Protein AF-A0A968PBJ4-F1 (afdb_monomer)

Foldseek 3Di:
DVVLVVLVVVLVPDDCVVPVVVSVVSNVLSVQLSVLVVVCVVVVPCVSVVVSVVSVVVVVVVVVVVVVVVVVCPDPPDDPPPDPDDDDPDDDPPPPDDD

pLDDT: mean 83.36, std 21.17, range [40.72, 98.19]

Structure (mmCIF, N/CA/C/O backbone):
data_AF-A0A968PBJ4-F1
#
_entry.id   AF-A0A968PBJ4-F1
#
loop_
_atom_site.group_PDB
_atom_site.id
_atom_site.type_symbol
_atom_site.label_atom_id
_atom_site.label_alt_id
_atom_site.label_comp_id
_atom_site.label_asym_id
_atom_site.label_entity_id
_atom_site.label_seq_id
_atom_site.pdbx_PDB_ins_code
_atom_site.Cartn_x
_atom_site.Cartn_y
_atom_site.Cartn_z
_atom_site.occupancy
_atom_site.B_iso_or_equiv
_atom_site.auth_seq_id
_atom_site.auth_comp_id
_atom_site.auth_asym_id
_atom_site.auth_atom_id
_atom_site.pdbx_PDB_model_num
ATOM 1 N N . MET A 1 1 ? 0.097 -0.977 15.300 1.00 73.31 1 MET A N 1
ATOM 2 C CA . MET A 1 1 ? 1.478 -0.596 14.913 1.00 73.31 1 MET A CA 1
ATOM 3 C C . MET A 1 1 ? 2.269 -1.663 14.143 1.00 73.31 1 MET A C 1
ATOM 5 O O . MET A 1 1 ? 3.023 -1.268 13.270 1.00 73.31 1 MET A O 1
ATOM 9 N N . ARG A 1 2 ? 2.152 -2.984 14.392 1.00 93.69 2 ARG A N 1
ATOM 10 C CA . ARG A 1 2 ? 2.954 -3.992 13.646 1.00 93.69 2 ARG A CA 1
ATOM 11 C C . ARG A 1 2 ? 2.770 -3.927 12.119 1.00 93.69 2 ARG A C 1
ATOM 13 O O . ARG A 1 2 ? 3.759 -3.840 11.407 1.00 93.69 2 ARG A O 1
ATOM 20 N N . ALA A 1 3 ? 1.524 -3.891 11.638 1.00 94.81 3 ALA A N 1
ATOM 21 C CA . ALA A 1 3 ? 1.222 -3.816 10.204 1.00 94.81 3 ALA A CA 1
ATOM 22 C C . ALA A 1 3 ? 1.813 -2.564 9.528 1.00 94.81 3 ALA A C 1
ATOM 24 O O . ALA A 1 3 ? 2.410 -2.668 8.468 1.00 94.81 3 ALA A O 1
ATOM 25 N N . GLN A 1 4 ? 1.733 -1.401 10.184 1.00 96.31 4 GLN A N 1
ATOM 26 C CA . GLN A 1 4 ? 2.315 -0.145 9.691 1.00 96.31 4 GLN A CA 1
ATOM 27 C C . GLN A 1 4 ? 3.829 -0.264 9.462 1.00 96.31 4 GLN A C 1
ATOM 29 O O . GLN A 1 4 ? 4.329 0.218 8.454 1.00 96.31 4 GLN A O 1
ATOM 34 N N . LYS A 1 5 ? 4.553 -0.935 10.373 1.00 97.31 5 LYS A N 1
ATOM 35 C CA . LYS A 1 5 ? 5.993 -1.182 10.206 1.00 97.31 5 LYS A CA 1
ATOM 36 C C . LYS A 1 5 ? 6.266 -2.067 8.994 1.00 97.31 5 LYS A C 1
ATOM 38 O O . LYS A 1 5 ? 7.103 -1.714 8.185 1.00 97.31 5 LYS A O 1
ATOM 43 N N . ILE A 1 6 ? 5.524 -3.164 8.840 1.00 96.81 6 ILE A N 1
ATOM 44 C CA . ILE A 1 6 ? 5.690 -4.076 7.697 1.00 96.81 6 ILE A CA 1
ATOM 45 C C . ILE A 1 6 ? 5.468 -3.338 6.372 1.00 96.81 6 ILE A C 1
ATOM 47 O O . ILE A 1 6 ? 6.292 -3.448 5.476 1.00 96.81 6 ILE A O 1
ATOM 51 N N . VAL A 1 7 ? 4.391 -2.555 6.257 1.00 97.00 7 VAL A N 1
ATOM 52 C CA . VAL A 1 7 ? 4.094 -1.786 5.034 1.00 97.00 7 VAL A CA 1
ATOM 53 C C . VAL A 1 7 ? 5.191 -0.759 4.736 1.00 97.00 7 VAL A C 1
ATOM 55 O O . VAL A 1 7 ? 5.551 -0.568 3.576 1.00 97.00 7 VAL A O 1
ATOM 58 N N . LEU A 1 8 ? 5.757 -0.131 5.769 1.00 96.31 8 LEU A N 1
ATOM 59 C CA . LEU A 1 8 ? 6.875 0.792 5.597 1.00 96.31 8 LEU A CA 1
ATOM 60 C C . LEU A 1 8 ? 8.132 0.072 5.091 1.00 96.31 8 LEU A C 1
ATOM 62 O O . LEU A 1 8 ? 8.736 0.545 4.135 1.00 96.31 8 LEU A O 1
ATOM 66 N N . GLU A 1 9 ? 8.477 -1.083 5.667 1.00 97.19 9 GLU A N 1
ATOM 67 C CA . GLU A 1 9 ? 9.609 -1.899 5.201 1.00 97.19 9 GLU A CA 1
ATOM 68 C C . GLU A 1 9 ? 9.418 -2.382 3.753 1.00 97.19 9 GLU A C 1
ATOM 70 O O . GLU A 1 9 ? 10.360 -2.380 2.964 1.00 97.19 9 GLU A O 1
ATOM 75 N N . LEU A 1 10 ? 8.190 -2.748 3.359 1.00 96.00 10 LEU A N 1
ATOM 76 C CA . LEU A 1 10 ? 7.894 -3.093 1.964 1.00 96.00 10 LEU A CA 1
ATOM 77 C C . LEU A 1 10 ? 8.199 -1.922 1.025 1.00 96.00 10 LEU A C 1
ATOM 79 O O . LEU A 1 10 ? 8.836 -2.122 -0.006 1.00 96.00 10 LEU A O 1
ATOM 83 N N . SER A 1 11 ? 7.804 -0.706 1.405 1.00 95.50 11 SER A N 1
ATOM 84 C CA . SER A 1 11 ? 8.068 0.509 0.630 1.00 95.50 11 SER A CA 1
ATOM 85 C C . SER A 1 11 ? 9.565 0.824 0.523 1.00 95.50 11 SER A C 1
ATOM 87 O O . SER A 1 11 ? 10.070 1.087 -0.568 1.00 95.50 11 SER A O 1
ATOM 89 N N . THR A 1 12 ? 10.311 0.734 1.628 1.00 95.75 12 THR A N 1
ATOM 90 C CA . THR A 1 12 ? 11.754 1.037 1.645 1.00 95.75 12 THR A CA 1
ATOM 91 C C . THR A 1 12 ? 12.607 -0.032 0.963 1.00 95.75 12 THR A C 1
ATOM 93 O O . THR A 1 12 ? 13.715 0.268 0.524 1.00 95.75 12 THR A O 1
ATOM 96 N N . SER A 1 13 ? 12.104 -1.262 0.829 1.00 95.94 13 SER A N 1
ATOM 97 C CA . SER A 1 13 ? 12.806 -2.365 0.158 1.00 95.94 13 SER A CA 1
ATOM 98 C C . SER A 1 13 ? 12.788 -2.306 -1.380 1.00 95.94 13 SER A C 1
ATOM 100 O O . SER A 1 13 ? 13.440 -3.124 -2.035 1.00 95.94 13 SER A O 1
ATOM 102 N N . LEU A 1 14 ? 12.053 -1.359 -1.976 1.00 95.50 14 LEU A N 1
ATOM 103 C CA . LEU A 1 14 ? 11.901 -1.236 -3.429 1.00 95.50 14 LEU A CA 1
ATOM 104 C C . LEU A 1 14 ? 13.201 -0.780 -4.119 1.00 95.50 14 LEU A C 1
ATOM 106 O O . LEU A 1 14 ? 13.765 0.271 -3.803 1.00 95.50 14 LEU A O 1
ATOM 110 N N . LYS A 1 15 ? 13.629 -1.536 -5.138 1.00 95.38 15 LYS A N 1
ATOM 111 C CA . LYS A 1 15 ? 14.818 -1.246 -5.960 1.00 95.38 15 LYS A CA 1
ATOM 112 C C . LYS A 1 15 ? 14.491 -0.289 -7.101 1.00 95.38 15 LYS A C 1
ATOM 114 O O . LYS A 1 15 ? 14.200 -0.701 -8.226 1.00 95.38 15 LYS A O 1
ATOM 119 N N . HIS A 1 16 ? 14.548 1.001 -6.798 1.00 94.31 16 HIS A N 1
ATOM 120 C CA . HIS A 1 16 ? 14.216 2.060 -7.746 1.00 94.31 16 HIS A CA 1
ATOM 121 C C . HIS A 1 16 ? 15.168 2.098 -8.951 1.00 94.31 16 HIS A C 1
ATOM 123 O O . HIS A 1 16 ? 14.746 2.528 -10.021 1.00 94.31 16 HIS A O 1
ATOM 129 N N . GLU A 1 17 ? 16.407 1.602 -8.822 1.00 96.06 17 GLU A N 1
ATOM 130 C CA . GLU A 1 17 ? 17.345 1.519 -9.946 1.00 96.06 17 GLU A CA 1
ATOM 131 C C . GLU A 1 17 ? 16.930 0.526 -11.046 1.00 96.06 17 GLU A C 1
ATOM 133 O O . GLU A 1 17 ? 17.350 0.686 -12.188 1.00 96.06 17 GLU A O 1
ATOM 138 N N . VAL A 1 18 ? 16.103 -0.480 -10.732 1.00 96.38 18 VAL A N 1
ATOM 139 C CA . VAL A 1 18 ? 15.700 -1.523 -11.696 1.00 96.38 18 VAL A CA 1
ATOM 140 C C . VAL A 1 18 ? 14.442 -1.123 -12.466 1.00 96.38 18 VAL A C 1
ATOM 142 O O . VAL A 1 18 ? 14.346 -1.352 -13.669 1.00 96.38 18 VAL A O 1
ATOM 145 N N . ALA A 1 19 ? 13.458 -0.548 -11.774 1.00 94.06 19 ALA A N 1
ATOM 146 C CA . ALA A 1 19 ? 12.156 -0.219 -12.352 1.00 94.06 19 ALA A CA 1
ATOM 147 C C . ALA A 1 19 ? 11.564 1.034 -11.682 1.00 94.06 19 ALA A C 1
ATOM 149 O O . ALA A 1 19 ? 10.647 0.913 -10.860 1.00 94.06 19 ALA A O 1
ATOM 150 N N . PRO A 1 20 ? 12.071 2.239 -12.002 1.00 95.00 20 PRO A N 1
ATOM 151 C CA . PRO A 1 20 ? 11.724 3.467 -11.286 1.00 95.00 20 PRO A CA 1
ATOM 152 C C . PRO A 1 20 ? 10.225 3.781 -11.349 1.00 95.00 20 PRO A C 1
ATOM 154 O O . PRO A 1 20 ? 9.602 3.981 -10.307 1.00 95.00 20 PRO A O 1
ATOM 157 N N . ASP A 1 21 ? 9.616 3.719 -12.537 1.00 96.69 21 ASP A N 1
ATOM 158 C CA . ASP A 1 21 ? 8.195 4.043 -12.732 1.00 96.69 21 ASP A CA 1
ATOM 159 C C . ASP A 1 21 ? 7.257 3.109 -11.955 1.00 96.69 21 ASP A C 1
ATOM 161 O O . ASP A 1 21 ? 6.222 3.533 -11.431 1.00 96.69 21 ASP A O 1
ATOM 165 N N . LEU A 1 22 ? 7.608 1.822 -11.875 1.00 95.06 22 LEU A N 1
ATOM 166 C CA . LEU A 1 22 ? 6.853 0.841 -11.099 1.00 95.06 22 LEU A CA 1
ATOM 167 C C . LEU A 1 22 ? 7.034 1.089 -9.600 1.00 95.06 22 LEU A C 1
ATOM 169 O O . LEU A 1 22 ? 6.048 1.133 -8.863 1.00 95.06 22 LEU A O 1
ATOM 173 N N . CYS A 1 23 ? 8.275 1.302 -9.156 1.00 97.38 23 CYS A N 1
ATOM 174 C CA . CYS A 1 23 ? 8.579 1.562 -7.753 1.00 97.38 23 CYS A CA 1
ATOM 175 C C . CYS A 1 23 ? 7.890 2.837 -7.251 1.00 97.38 23 CYS A C 1
ATOM 177 O O . CYS A 1 23 ? 7.371 2.839 -6.137 1.00 97.38 23 CYS A O 1
ATOM 179 N N . THR A 1 24 ? 7.779 3.888 -8.072 1.00 97.19 24 THR A N 1
ATOM 180 C CA . THR A 1 24 ? 7.015 5.097 -7.726 1.00 97.19 24 THR A CA 1
ATOM 181 C C . THR A 1 24 ? 5.536 4.792 -7.479 1.00 97.19 24 THR A C 1
ATOM 183 O O . THR A 1 24 ? 4.971 5.250 -6.483 1.00 97.19 2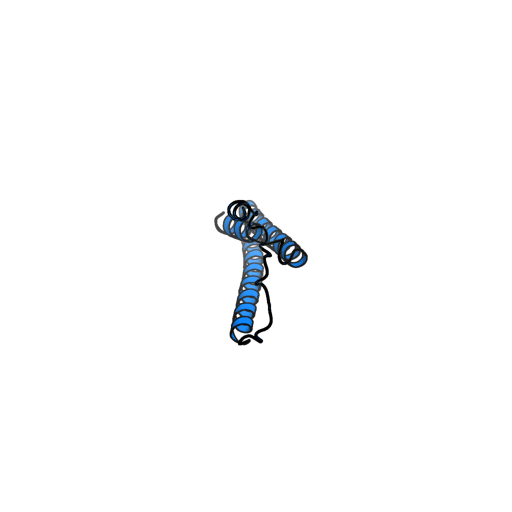4 THR A O 1
ATOM 186 N N . LYS A 1 25 ? 4.901 3.988 -8.341 1.00 97.00 25 LYS A N 1
ATOM 187 C CA . LYS A 1 25 ? 3.488 3.599 -8.179 1.00 97.00 25 LYS A CA 1
ATOM 188 C C . LYS A 1 25 ? 3.277 2.747 -6.925 1.00 97.00 25 LYS A C 1
ATOM 190 O O . LYS A 1 25 ? 2.360 3.024 -6.155 1.00 97.00 25 LYS A O 1
ATOM 195 N N . LEU A 1 26 ? 4.151 1.766 -6.686 1.00 96.94 26 LEU A N 1
ATOM 196 C CA . LEU A 1 26 ? 4.098 0.913 -5.493 1.00 96.94 26 LEU A CA 1
ATOM 197 C C . LEU A 1 26 ? 4.333 1.711 -4.207 1.00 96.94 26 LEU A C 1
ATOM 199 O O . LEU A 1 26 ? 3.598 1.547 -3.238 1.00 96.94 26 LEU A O 1
ATOM 203 N N . THR A 1 27 ? 5.290 2.640 -4.216 1.00 97.38 27 THR A N 1
ATOM 204 C CA . THR A 1 27 ? 5.545 3.548 -3.089 1.00 97.38 27 THR A CA 1
ATOM 205 C C . THR A 1 27 ? 4.300 4.368 -2.755 1.00 97.38 27 THR A C 1
ATOM 207 O O . THR A 1 27 ? 3.915 4.464 -1.591 1.00 97.38 27 THR A O 1
ATOM 210 N N . ALA A 1 28 ? 3.626 4.932 -3.764 1.00 97.69 28 ALA A N 1
ATOM 211 C CA . ALA A 1 28 ? 2.389 5.682 -3.558 1.00 97.69 28 ALA A CA 1
ATOM 212 C C . ALA A 1 28 ? 1.276 4.808 -2.950 1.00 97.69 28 ALA A C 1
A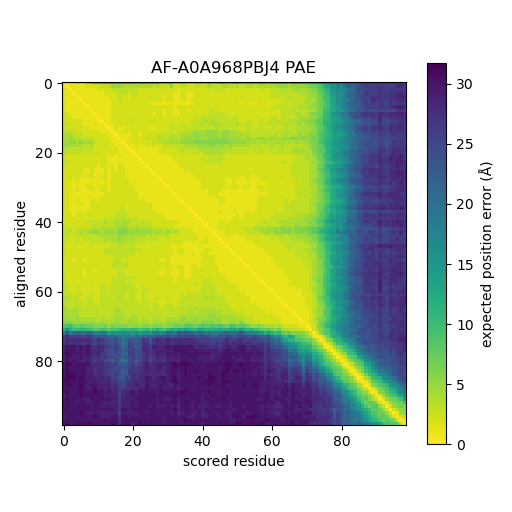TOM 214 O O . ALA A 1 28 ? 0.598 5.241 -2.015 1.00 97.69 28 ALA A O 1
ATOM 215 N N . LEU A 1 29 ? 1.130 3.568 -3.427 1.00 97.81 29 LEU A N 1
ATOM 216 C CA . LEU A 1 29 ? 0.160 2.610 -2.899 1.00 97.81 29 LEU A CA 1
ATOM 217 C C . LEU A 1 29 ? 0.457 2.230 -1.441 1.00 97.81 29 LEU A C 1
ATOM 219 O O . LEU A 1 29 ? -0.429 2.311 -0.589 1.00 97.81 29 LEU A O 1
ATOM 223 N N . TYR A 1 30 ? 1.699 1.868 -1.118 1.00 98.06 30 TYR A N 1
ATOM 224 C CA . TYR A 1 30 ? 2.083 1.514 0.249 1.00 98.06 30 TYR A CA 1
ATOM 225 C C . TYR A 1 30 ? 1.966 2.700 1.210 1.00 98.06 30 TYR A C 1
ATOM 227 O O . TYR A 1 30 ? 1.523 2.521 2.345 1.00 98.06 30 TYR A O 1
ATOM 235 N N . ASN A 1 31 ? 2.257 3.923 0.757 1.00 97.69 31 ASN A N 1
ATOM 236 C CA . ASN A 1 31 ? 2.026 5.135 1.544 1.00 97.69 31 ASN A CA 1
ATOM 237 C C . ASN A 1 31 ? 0.537 5.350 1.845 1.00 97.69 31 ASN A C 1
ATOM 239 O O . ASN A 1 31 ? 0.180 5.713 2.969 1.00 97.69 31 ASN A O 1
ATOM 243 N N . TYR A 1 32 ? -0.341 5.098 0.872 1.00 98.19 32 TYR A N 1
ATOM 244 C CA . TYR A 1 32 ? -1.784 5.156 1.084 1.00 98.19 32 TYR A CA 1
ATOM 245 C C . TYR A 1 32 ? -2.246 4.112 2.114 1.00 98.19 32 TYR A C 1
ATOM 247 O O . TYR A 1 32 ? -2.904 4.468 3.092 1.00 98.19 32 TYR A O 1
ATOM 255 N N . ILE A 1 33 ? -1.824 2.851 1.968 1.00 98.19 33 ILE A N 1
ATOM 256 C CA . ILE A 1 33 ? -2.140 1.768 2.917 1.00 98.19 33 ILE A CA 1
ATOM 257 C C . ILE A 1 33 ? -1.636 2.115 4.325 1.00 98.19 33 ILE A C 1
ATOM 259 O O . ILE A 1 33 ? -2.364 1.966 5.308 1.00 98.19 33 ILE A O 1
ATOM 263 N N . TYR A 1 34 ? -0.406 2.623 4.439 1.00 98.00 34 TYR A N 1
ATOM 264 C CA . TYR A 1 34 ? 0.162 3.070 5.708 1.00 98.00 34 TYR A CA 1
ATOM 265 C C . TYR A 1 34 ? -0.707 4.152 6.363 1.00 98.00 34 TYR A C 1
ATOM 267 O O . TYR A 1 34 ? -1.042 4.033 7.545 1.00 98.00 34 TYR A O 1
ATOM 275 N N . LYS A 1 35 ? -1.125 5.169 5.596 1.00 97.62 35 LYS A N 1
ATOM 276 C CA . LYS A 1 35 ? -2.005 6.240 6.079 1.00 97.62 35 LYS A CA 1
ATOM 277 C C . LYS A 1 35 ? -3.335 5.683 6.591 1.00 97.62 35 LYS A C 1
ATOM 279 O O . LYS A 1 35 ? -3.717 6.025 7.708 1.00 97.62 35 LYS A O 1
ATOM 284 N N . GLN A 1 36 ? -3.986 4.789 5.842 1.00 98.00 36 GLN A N 1
ATOM 285 C CA . GLN A 1 36 ? -5.240 4.157 6.276 1.00 98.00 36 GLN A CA 1
ATOM 286 C C . GLN A 1 36 ? -5.064 3.409 7.605 1.00 98.00 36 GLN A C 1
ATOM 288 O O . GLN A 1 36 ? -5.885 3.543 8.508 1.00 98.00 36 GLN A O 1
ATOM 293 N N . LEU A 1 37 ? -3.958 2.677 7.785 1.00 97.50 37 LEU A N 1
ATOM 294 C CA . LEU A 1 37 ? -3.676 1.959 9.034 1.00 97.50 37 LEU A CA 1
ATOM 295 C C . LEU A 1 37 ? -3.391 2.889 10.225 1.00 97.50 37 LEU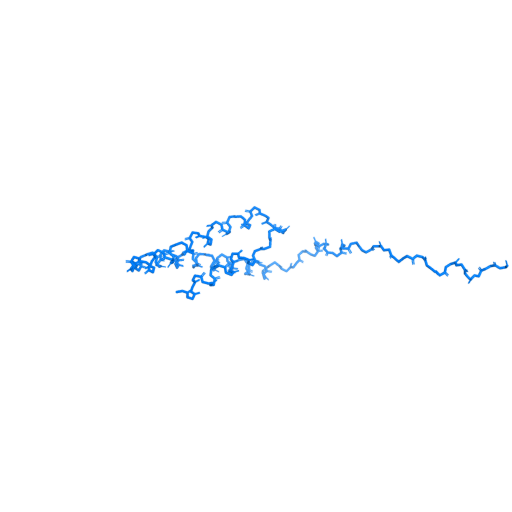 A C 1
ATOM 297 O O . LEU A 1 37 ? -3.673 2.523 11.373 1.00 97.50 37 LEU A O 1
ATOM 301 N N . VAL A 1 38 ? -2.770 4.049 9.993 1.00 97.25 38 VAL A N 1
ATOM 302 C CA . VAL A 1 38 ? -2.555 5.074 11.029 1.00 97.25 38 VAL A CA 1
ATOM 303 C C . VAL A 1 38 ? -3.886 5.706 11.420 1.00 97.25 38 VAL A C 1
ATOM 305 O O . VAL A 1 38 ? -4.214 5.734 12.607 1.00 97.25 38 VAL A O 1
ATOM 308 N N . GLU A 1 39 ? -4.680 6.119 10.436 1.00 97.69 39 GLU A N 1
ATOM 309 C CA . GLU A 1 39 ? -5.983 6.748 10.649 1.00 97.69 39 GLU A CA 1
ATOM 310 C C . GLU A 1 39 ? -6.959 5.801 11.357 1.00 97.69 39 GLU A C 1
ATOM 312 O O . GLU A 1 39 ? -7.577 6.176 12.350 1.00 97.69 39 GLU A O 1
ATOM 317 N N . ALA A 1 40 ? -6.996 4.528 10.952 1.00 97.19 40 ALA A N 1
ATOM 318 C CA . ALA A 1 40 ? -7.769 3.486 11.623 1.00 97.19 40 ALA A CA 1
ATOM 319 C C . ALA A 1 40 ? -7.445 3.375 13.118 1.00 97.19 40 ALA A C 1
ATOM 321 O O . ALA A 1 40 ? -8.328 3.160 13.947 1.00 97.19 40 ALA A O 1
ATOM 322 N N . THR A 1 41 ? -6.166 3.524 13.475 1.00 94.94 41 THR A N 1
ATOM 323 C CA . THR A 1 41 ? -5.733 3.474 14.876 1.00 94.94 41 THR A CA 1
ATOM 324 C C . THR A 1 41 ? -6.174 4.725 15.636 1.00 94.94 41 THR A C 1
ATOM 326 O O . THR A 1 41 ? -6.607 4.611 16.782 1.00 94.94 41 THR A O 1
ATOM 329 N N . LEU A 1 42 ? -6.073 5.900 15.009 1.00 96.75 42 LEU A N 1
ATOM 330 C CA . LEU A 1 42 ? -6.432 7.181 15.615 1.00 96.75 42 LEU A CA 1
ATOM 331 C C . LEU A 1 42 ? -7.947 7.307 15.828 1.00 96.75 42 LEU A C 1
ATOM 333 O O . LEU A 1 42 ? -8.389 7.633 16.928 1.00 96.75 42 LEU A O 1
ATOM 337 N N . GLN A 1 43 ? -8.733 6.994 14.798 1.00 97.31 43 GLN A N 1
ATOM 338 C CA . GLN A 1 43 ? -10.195 7.101 14.802 1.00 97.31 43 GLN A CA 1
ATOM 339 C C . GLN A 1 43 ? -10.892 5.885 15.418 1.00 97.31 43 GLN A C 1
ATOM 341 O O . GLN A 1 43 ? -12.085 5.941 15.704 1.00 97.31 43 GLN A O 1
ATOM 346 N N . ARG A 1 44 ? -10.160 4.783 15.634 1.00 96.19 44 ARG A N 1
ATOM 347 C CA . ARG A 1 44 ? -10.715 3.475 16.026 1.00 96.19 44 ARG A CA 1
ATOM 348 C C . ARG A 1 44 ? -11.773 2.962 15.042 1.00 96.19 44 ARG A C 1
ATOM 350 O O . ARG A 1 44 ? -12.717 2.289 15.452 1.00 96.19 44 ARG A O 1
ATOM 357 N N . ASP A 1 45 ? -11.595 3.255 13.756 1.00 97.25 45 ASP A N 1
ATOM 358 C CA . ASP A 1 45 ? -12.501 2.812 12.699 1.00 97.25 45 ASP A CA 1
ATOM 359 C C . ASP A 1 45 ? -11.988 1.514 12.042 1.00 97.25 45 ASP A C 1
ATOM 361 O O . ASP A 1 45 ? -10.968 1.529 11.341 1.00 97.25 45 ASP A O 1
ATOM 365 N N . PRO A 1 46 ? -12.670 0.369 12.239 1.00 96.62 46 PRO A N 1
ATOM 366 C CA . PRO A 1 46 ? -12.282 -0.895 11.619 1.00 96.62 46 PRO A CA 1
ATOM 367 C C . PRO A 1 46 ? -12.468 -0.911 10.094 1.00 96.62 46 PRO A C 1
ATOM 369 O O . PRO A 1 46 ? -11.851 -1.743 9.426 1.00 96.62 46 PRO A O 1
ATOM 372 N N . ASN A 1 47 ? -13.273 -0.016 9.516 1.00 98.00 47 ASN A N 1
ATOM 373 C CA . ASN A 1 47 ? -13.488 0.021 8.067 1.00 98.00 47 ASN A CA 1
ATOM 374 C C . ASN A 1 47 ? -12.222 0.452 7.318 1.00 98.00 47 ASN A C 1
ATOM 376 O O . ASN A 1 47 ? -11.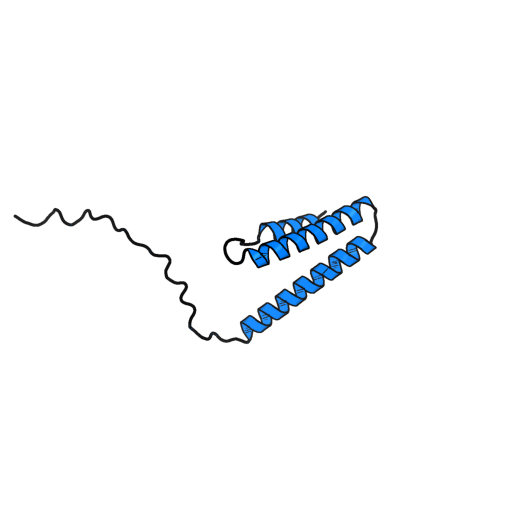901 -0.127 6.282 1.00 98.00 47 ASN A O 1
ATOM 380 N N . LEU A 1 48 ? -11.447 1.375 7.892 1.00 97.44 48 LEU A N 1
ATOM 381 C CA . LEU A 1 48 ? -10.150 1.793 7.354 1.00 97.44 48 LEU A CA 1
ATOM 382 C C . LEU A 1 48 ? -9.132 0.638 7.361 1.00 97.44 48 LEU A C 1
ATOM 384 O O . LEU A 1 48 ? -8.337 0.491 6.433 1.00 97.44 48 LEU A O 1
ATOM 388 N N . VAL A 1 49 ? -9.186 -0.240 8.374 1.00 97.25 49 VAL A N 1
ATOM 389 C CA . VAL A 1 49 ? -8.377 -1.474 8.392 1.00 97.25 49 VAL A CA 1
ATOM 390 C C . VAL A 1 49 ? -8.822 -2.430 7.291 1.00 97.25 49 VAL A C 1
ATOM 392 O O . VAL A 1 49 ? -7.977 -3.026 6.628 1.00 97.25 49 VAL A O 1
ATOM 395 N N . LYS A 1 50 ? -10.136 -2.581 7.091 1.00 98.00 50 LYS A N 1
ATOM 396 C CA . LYS A 1 50 ? -10.693 -3.458 6.057 1.00 98.00 50 LYS A CA 1
ATOM 397 C C . LYS A 1 50 ? -10.262 -3.016 4.660 1.00 98.00 50 LYS A C 1
ATOM 399 O O . LYS A 1 50 ? -9.848 -3.852 3.870 1.00 98.00 50 LYS A O 1
ATOM 404 N N . GLU A 1 51 ? -10.300 -1.719 4.381 1.00 97.56 51 GLU A N 1
ATOM 405 C CA . GLU A 1 51 ? -9.832 -1.167 3.108 1.00 97.56 51 GLU A CA 1
ATOM 406 C C . GLU A 1 51 ? -8.334 -1.422 2.884 1.00 97.56 51 GLU A C 1
ATOM 408 O O . GLU A 1 51 ? -7.942 -1.938 1.837 1.00 97.56 51 GLU A O 1
ATOM 413 N N . ALA A 1 52 ? -7.499 -1.140 3.890 1.00 97.75 52 ALA A N 1
ATOM 414 C CA . ALA A 1 52 ? -6.067 -1.429 3.832 1.00 97.75 52 ALA A CA 1
ATOM 415 C C . ALA A 1 52 ? -5.785 -2.923 3.591 1.00 97.75 52 ALA A C 1
ATOM 417 O O . ALA A 1 52 ? -4.898 -3.270 2.810 1.00 97.75 52 ALA A O 1
ATOM 418 N N . LEU A 1 53 ? -6.550 -3.807 4.240 1.00 97.88 53 LEU A N 1
ATOM 419 C CA . LEU A 1 53 ? -6.446 -5.253 4.060 1.00 97.88 53 LEU A CA 1
ATOM 420 C C . LEU A 1 53 ? -6.810 -5.669 2.633 1.00 97.88 53 LEU A C 1
ATOM 422 O O . LEU A 1 53 ? -6.045 -6.399 2.013 1.00 97.88 53 LEU A O 1
ATOM 426 N N . THR A 1 54 ? -7.918 -5.165 2.090 1.00 98.06 54 THR A N 1
ATOM 427 C CA . THR A 1 54 ? -8.344 -5.4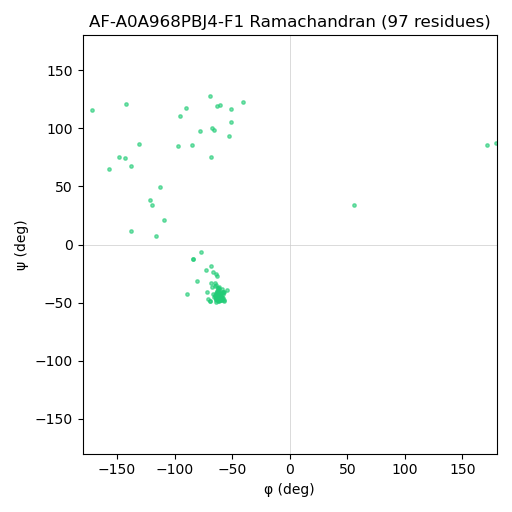64 0.718 1.00 98.06 54 THR A CA 1
ATOM 428 C C . THR A 1 54 ? -7.270 -5.085 -0.309 1.00 98.06 54 THR A C 1
ATOM 430 O O . THR A 1 54 ? -6.993 -5.860 -1.221 1.00 98.06 54 THR A O 1
ATOM 433 N N . LEU A 1 55 ? -6.600 -3.940 -0.146 1.00 97.75 55 LEU A N 1
ATOM 434 C CA . LEU A 1 55 ? -5.492 -3.558 -1.031 1.00 97.75 55 LEU A CA 1
ATOM 435 C C . LEU A 1 55 ? -4.288 -4.506 -0.917 1.00 97.75 55 LEU A C 1
ATOM 437 O O . LEU A 1 55 ? -3.730 -4.918 -1.931 1.00 97.75 55 LEU A O 1
ATOM 441 N N . LEU A 1 56 ? -3.908 -4.891 0.305 1.00 97.56 56 LEU A N 1
ATOM 442 C CA . LEU A 1 56 ? -2.813 -5.842 0.532 1.00 97.56 56 LEU A CA 1
ATOM 443 C C . LEU A 1 56 ? -3.129 -7.245 -0.012 1.00 97.56 56 LEU A C 1
ATOM 445 O O . LEU A 1 56 ? -2.228 -7.948 -0.478 1.00 97.56 56 LEU A O 1
ATOM 449 N N . GLU A 1 57 ? -4.396 -7.656 0.027 1.00 98.06 57 GLU A N 1
ATOM 450 C CA . GLU A 1 57 ? -4.860 -8.909 -0.571 1.00 98.06 57 GLU A CA 1
ATOM 451 C C . GLU A 1 57 ? -4.695 -8.891 -2.093 1.00 98.06 57 GLU A C 1
ATOM 453 O O . GLU A 1 57 ? -4.148 -9.848 -2.645 1.00 98.06 57 GLU A O 1
ATOM 458 N N . TYR A 1 58 ? -5.079 -7.799 -2.763 1.00 97.19 58 TYR A N 1
ATOM 459 C CA . TYR A 1 58 ? -4.869 -7.646 -4.207 1.00 97.19 58 TYR A CA 1
ATOM 460 C C . TYR A 1 58 ? -3.386 -7.671 -4.592 1.00 97.19 58 TYR A C 1
ATOM 462 O O . TYR A 1 58 ? -3.012 -8.367 -5.539 1.00 97.19 58 TYR A O 1
ATOM 470 N N . GLU A 1 59 ? -2.524 -6.982 -3.841 1.00 95.62 59 GLU A N 1
ATOM 471 C CA . GLU A 1 59 ? -1.072 -7.025 -4.064 1.00 95.62 59 GLU A CA 1
ATOM 472 C C . GLU A 1 59 ? -0.532 -8.451 -3.914 1.00 95.62 59 GLU A C 1
ATOM 474 O O . GLU A 1 59 ? 0.160 -8.967 -4.792 1.00 95.62 59 GLU A O 1
ATOM 479 N N . THR A 1 60 ? -0.916 -9.149 -2.844 1.00 96.38 60 THR A N 1
ATOM 480 C CA . THR A 1 60 ? -0.478 -10.531 -2.603 1.00 96.38 60 THR A CA 1
ATOM 481 C C . THR A 1 60 ? -0.938 -11.477 -3.715 1.00 96.38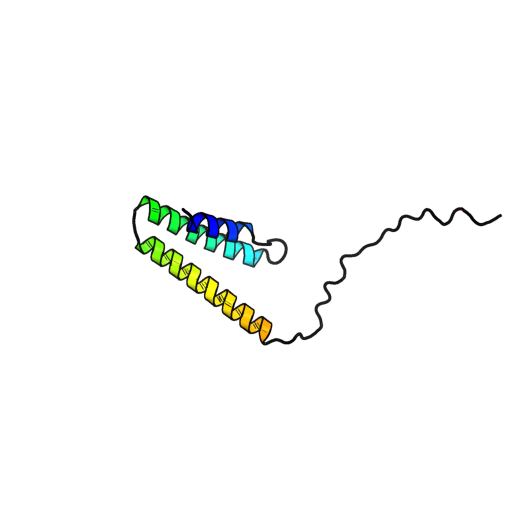 60 THR A C 1
ATOM 483 O O . THR A 1 60 ? -0.176 -12.346 -4.141 1.00 96.38 60 THR A O 1
ATOM 486 N N . GLN A 1 61 ? -2.171 -11.325 -4.204 1.00 97.81 61 GLN A N 1
ATOM 487 C CA . GLN A 1 61 ? -2.679 -12.101 -5.337 1.00 97.81 61 GLN A CA 1
ATOM 488 C C . GLN A 1 61 ? -1.888 -11.805 -6.613 1.00 97.81 61 GLN A C 1
ATOM 490 O O . GLN A 1 61 ? -1.511 -12.732 -7.326 1.00 97.81 61 GLN A O 1
ATOM 495 N N . THR A 1 62 ? -1.576 -10.534 -6.868 1.00 95.88 62 THR A N 1
ATOM 496 C CA . THR A 1 62 ? -0.770 -10.107 -8.020 1.00 95.88 62 THR A CA 1
ATOM 497 C C . THR A 1 62 ? 0.619 -10.738 -7.993 1.00 95.88 62 THR A C 1
ATOM 499 O O . THR A 1 62 ? 1.052 -11.309 -8.995 1.00 95.88 62 THR A O 1
ATOM 502 N N . TRP A 1 63 ? 1.282 -10.738 -6.835 1.00 95.19 63 TRP A N 1
ATOM 503 C CA . TRP A 1 63 ? 2.576 -11.400 -6.664 1.00 95.19 63 TRP A CA 1
ATOM 504 C C . TRP A 1 63 ? 2.501 -12.912 -6.859 1.00 95.19 63 TRP A C 1
ATOM 506 O O . TRP A 1 63 ? 3.383 -13.479 -7.498 1.00 95.19 63 TRP A O 1
ATOM 516 N N . ARG A 1 64 ? 1.448 -13.575 -6.368 1.00 96.50 64 ARG A N 1
ATOM 517 C CA . ARG A 1 64 ? 1.247 -15.013 -6.616 1.00 96.50 64 ARG A CA 1
ATOM 518 C C . ARG A 1 64 ? 1.099 -15.306 -8.105 1.00 96.50 64 ARG A C 1
ATOM 520 O O . ARG A 1 64 ? 1.825 -16.146 -8.618 1.00 96.50 64 ARG A O 1
ATOM 527 N N . MET A 1 65 ? 0.253 -14.551 -8.806 1.00 96.19 65 MET A N 1
ATOM 528 C CA . MET A 1 65 ? 0.082 -14.697 -10.255 1.00 96.19 65 MET A CA 1
ATOM 529 C C . MET A 1 65 ? 1.394 -14.482 -11.017 1.00 96.19 65 MET A C 1
ATOM 531 O O . MET A 1 65 ? 1.655 -15.179 -11.994 1.00 96.19 65 MET A O 1
ATOM 535 N N . LEU A 1 66 ? 2.225 -13.529 -10.587 1.00 94.62 66 LEU A N 1
ATOM 536 C CA . LEU A 1 66 ? 3.543 -13.315 -11.178 1.00 94.62 66 LEU A CA 1
ATOM 537 C C . LEU A 1 66 ? 4.463 -14.522 -10.958 1.00 94.62 66 LEU A C 1
ATOM 539 O O . LEU A 1 66 ? 5.075 -14.989 -11.913 1.00 94.62 66 LEU A O 1
ATOM 543 N N . MET A 1 67 ? 4.546 -15.042 -9.732 1.00 95.12 67 MET A N 1
ATOM 544 C CA . MET A 1 67 ? 5.378 -16.212 -9.420 1.00 95.12 67 MET A CA 1
ATOM 545 C C . MET A 1 67 ? 4.923 -17.458 -10.185 1.00 95.12 67 MET A C 1
ATOM 547 O O . MET A 1 67 ? 5.758 -18.209 -10.693 1.00 95.12 67 MET A O 1
ATOM 551 N N . ASP A 1 68 ? 3.610 -17.646 -10.324 1.00 95.50 68 ASP A N 1
ATOM 552 C CA . ASP A 1 68 ? 3.045 -18.724 -11.130 1.00 95.50 68 ASP A CA 1
ATOM 553 C C . ASP A 1 68 ? 3.479 -18.579 -12.595 1.00 95.50 68 ASP A C 1
ATOM 555 O O . ASP A 1 68 ? 3.990 -19.533 -13.175 1.00 95.50 68 ASP A O 1
ATOM 559 N N . LYS A 1 69 ? 3.375 -17.376 -13.180 1.00 94.06 69 LYS A N 1
ATOM 560 C CA . LYS A 1 69 ? 3.840 -17.109 -14.554 1.00 94.06 69 LYS A CA 1
ATOM 561 C C . LYS A 1 69 ? 5.334 -17.378 -14.734 1.00 94.06 69 LYS A C 1
ATOM 563 O O . LYS A 1 69 ? 5.702 -18.065 -15.678 1.00 94.06 69 LYS A O 1
ATOM 568 N N . LEU A 1 70 ? 6.172 -16.919 -13.804 1.00 93.38 70 LEU A N 1
ATOM 569 C CA . LEU A 1 70 ? 7.621 -17.156 -13.839 1.00 93.38 70 LEU A CA 1
ATOM 570 C C . LEU A 1 70 ? 7.985 -18.647 -13.739 1.00 93.38 70 LEU A C 1
ATOM 572 O O . LEU A 1 70 ? 9.024 -19.057 -14.240 1.00 93.38 70 LEU A O 1
ATOM 576 N N . THR A 1 71 ? 7.140 -19.464 -13.103 1.00 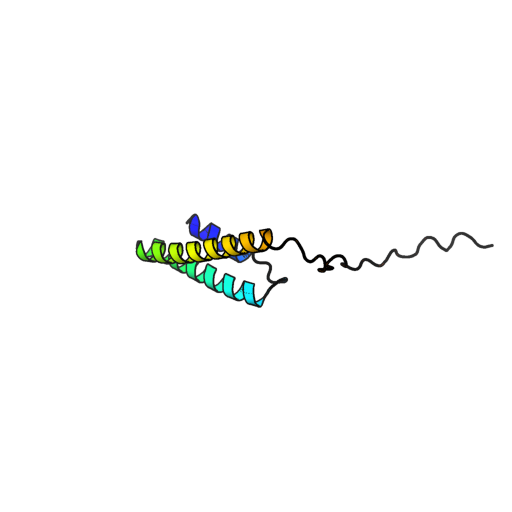91.38 71 THR A N 1
ATOM 577 C CA . THR A 1 71 ? 7.341 -20.921 -13.013 1.00 91.38 71 THR A CA 1
ATOM 578 C C . THR A 1 71 ? 6.897 -21.640 -14.293 1.00 91.38 71 THR A C 1
ATOM 580 O O . THR A 1 71 ? 7.460 -22.675 -14.645 1.00 91.38 71 THR A O 1
ATOM 583 N N . GLN A 1 72 ? 5.884 -21.109 -14.987 1.00 84.88 72 GLN A N 1
ATOM 584 C CA . GLN A 1 72 ? 5.329 -21.685 -16.221 1.00 84.88 72 GLN A CA 1
ATOM 585 C C . GLN A 1 72 ? 6.095 -21.284 -17.489 1.00 84.88 72 GLN A C 1
ATOM 587 O O . GLN A 1 72 ? 5.878 -21.891 -18.534 1.00 84.88 72 GLN A O 1
ATOM 592 N N . GLU A 1 73 ? 6.987 -20.297 -17.413 1.00 72.81 73 GLU A N 1
ATOM 593 C CA . GLU A 1 73 ? 7.923 -19.941 -18.481 1.00 72.81 73 GLU A CA 1
ATOM 594 C C . GLU A 1 73 ? 9.295 -20.599 -18.214 1.00 72.81 73 GLU A C 1
ATOM 596 O O . GLU A 1 73 ? 10.174 -19.976 -17.615 1.00 72.81 73 GLU A O 1
ATOM 601 N N . PRO A 1 74 ? 9.532 -21.868 -18.617 1.00 56.97 74 PRO A N 1
ATOM 602 C CA . PRO A 1 74 ? 10.884 -22.411 -18.634 1.00 56.97 74 PRO A CA 1
ATOM 603 C C . PRO A 1 74 ? 11.697 -21.596 -19.644 1.00 56.97 74 PRO A C 1
ATOM 605 O O . PRO A 1 74 ? 11.335 -21.522 -20.816 1.00 56.97 74 PRO A O 1
ATOM 608 N N . GLY A 1 75 ? 12.751 -20.947 -19.146 1.00 56.22 75 GLY A N 1
ATOM 609 C CA . GLY A 1 75 ? 13.466 -19.863 -19.813 1.00 56.22 75 GLY A CA 1
ATOM 610 C C . GLY A 1 75 ? 13.683 -20.038 -21.314 1.00 56.22 75 GLY A C 1
ATOM 611 O O . GLY A 1 75 ? 14.370 -20.960 -21.753 1.00 56.22 75 GLY A O 1
ATOM 612 N N . ASP A 1 76 ? 13.192 -19.066 -22.082 1.00 48.22 76 ASP A N 1
ATOM 613 C CA . ASP A 1 76 ? 13.858 -18.701 -23.324 1.00 48.22 76 ASP A CA 1
ATOM 614 C C . ASP A 1 76 ? 15.204 -18.072 -22.930 1.00 48.22 76 ASP A C 1
ATOM 616 O O . ASP A 1 76 ? 15.284 -16.961 -22.395 1.00 48.22 76 ASP A O 1
ATOM 620 N N . GLY A 1 77 ? 16.260 -18.878 -23.035 1.00 54.94 77 GLY A N 1
ATOM 621 C CA . GLY A 1 77 ? 17.611 -18.575 -22.582 1.00 54.94 77 GLY A CA 1
ATOM 622 C C . GLY A 1 77 ? 18.271 -17.480 -23.411 1.00 54.94 77 GLY A C 1
ATOM 623 O O . GLY A 1 77 ? 19.149 -17.761 -24.220 1.00 54.94 77 GLY A O 1
ATOM 624 N N . SER A 1 78 ? 17.875 -16.226 -23.199 1.00 52.34 78 SER A N 1
ATOM 625 C CA . SER A 1 78 ? 18.529 -15.042 -23.764 1.00 52.34 78 SER A CA 1
ATOM 626 C C . SER A 1 78 ? 18.226 -13.789 -22.938 1.00 52.34 78 SER A C 1
ATOM 628 O O . SER A 1 78 ? 17.601 -12.849 -23.409 1.00 52.34 78 SER A O 1
ATOM 630 N N . THR A 1 79 ? 18.691 -13.739 -21.690 1.00 48.41 79 THR A N 1
ATOM 631 C CA . THR A 1 79 ? 18.978 -12.451 -21.036 1.00 48.41 79 THR A CA 1
ATOM 632 C C . THR A 1 79 ? 20.361 -12.506 -20.411 1.00 48.41 79 THR A C 1
ATOM 634 O O . THR A 1 79 ? 20.584 -12.867 -19.259 1.00 48.41 79 THR A O 1
ATOM 637 N N . ASP A 1 80 ? 21.302 -12.178 -21.283 1.00 50.75 80 ASP A N 1
ATOM 638 C CA . ASP A 1 80 ? 22.663 -11.766 -21.008 1.00 50.75 80 ASP A CA 1
ATOM 639 C C . ASP A 1 80 ? 22.675 -10.600 -19.998 1.00 50.75 80 ASP A C 1
ATOM 641 O O . ASP A 1 80 ? 22.520 -9.433 -20.346 1.00 50.75 80 ASP A O 1
ATOM 645 N N . HIS A 1 81 ? 22.802 -10.919 -18.711 1.00 51.03 81 HIS A N 1
ATOM 646 C CA . HIS A 1 81 ? 23.154 -9.958 -17.660 1.00 51.03 81 HIS A CA 1
ATOM 647 C C . HIS A 1 81 ? 24.439 -10.395 -16.940 1.00 51.03 81 HIS A C 1
ATOM 649 O O . HIS A 1 81 ? 24.591 -10.224 -15.732 1.00 51.03 81 HIS A O 1
ATOM 655 N N . ALA A 1 82 ? 25.392 -10.943 -17.700 1.00 46.16 82 ALA A N 1
ATOM 656 C CA . ALA A 1 82 ? 26.744 -11.242 -17.240 1.00 46.16 82 ALA A CA 1
ATOM 657 C C . ALA A 1 82 ? 27.780 -10.353 -17.947 1.00 46.16 82 ALA A C 1
ATOM 659 O O . ALA A 1 82 ? 28.809 -10.827 -18.413 1.00 46.16 82 ALA A O 1
ATOM 660 N N . GLN A 1 83 ? 27.546 -9.040 -17.985 1.00 41.62 83 GLN A N 1
ATOM 661 C CA . GLN A 1 83 ? 28.600 -8.074 -18.299 1.00 41.62 83 GLN A CA 1
ATOM 662 C C . GLN A 1 83 ? 28.516 -6.858 -17.370 1.00 41.62 83 GLN A C 1
ATOM 664 O O . GLN A 1 83 ? 28.256 -5.731 -17.776 1.00 41.62 83 GLN A O 1
ATOM 669 N N . VAL A 1 84 ? 28.791 -7.086 -16.080 1.00 48.66 84 VAL A N 1
ATOM 670 C CA . VAL A 1 84 ? 29.459 -6.050 -15.284 1.00 48.66 84 VAL A CA 1
ATOM 671 C C . VAL A 1 84 ? 30.931 -6.116 -15.669 1.00 48.66 84 VAL A C 1
ATOM 673 O O . VAL A 1 84 ? 31.689 -6.983 -15.243 1.00 48.66 84 VAL A O 1
ATOM 676 N N . THR A 1 85 ? 31.282 -5.223 -16.579 1.00 43.59 85 THR A N 1
ATOM 677 C CA . THR A 1 85 ? 32.596 -4.983 -17.155 1.00 43.59 85 THR A CA 1
ATOM 678 C C . THR A 1 85 ? 33.647 -4.810 -16.055 1.00 43.59 85 THR A C 1
ATOM 680 O O . THR A 1 85 ? 33.726 -3.762 -15.421 1.00 43.59 85 THR A O 1
ATOM 683 N N . ALA A 1 86 ? 34.495 -5.817 -15.847 1.00 43.72 86 ALA A N 1
ATOM 684 C CA . ALA A 1 86 ? 35.813 -5.607 -15.261 1.00 43.72 86 ALA A CA 1
ATOM 685 C C . ALA A 1 86 ? 36.803 -5.341 -16.403 1.00 43.72 86 ALA A C 1
ATOM 687 O O . ALA A 1 86 ? 37.011 -6.211 -17.250 1.00 43.72 86 ALA A O 1
ATOM 688 N N . PRO A 1 87 ? 37.425 -4.154 -16.436 1.00 44.78 87 PRO A N 1
ATOM 689 C CA . PRO A 1 87 ? 38.831 -4.130 -16.800 1.00 44.78 87 PRO A CA 1
ATOM 690 C C . PRO A 1 87 ? 39.593 -3.092 -15.970 1.00 44.78 87 PRO A C 1
ATOM 692 O O . PRO A 1 87 ? 39.298 -1.905 -16.027 1.00 44.78 87 PRO A O 1
ATOM 695 N N . GLN A 1 88 ? 40.605 -3.544 -15.233 1.00 42.28 88 GLN A N 1
ATOM 696 C CA . GLN A 1 88 ? 41.968 -3.002 -15.296 1.00 42.28 88 GLN A CA 1
ATOM 697 C C . GLN A 1 88 ? 42.835 -3.769 -14.296 1.00 42.28 88 GLN A C 1
ATOM 699 O O . GLN A 1 88 ? 43.018 -3.386 -13.144 1.00 42.28 88 GLN A O 1
ATOM 704 N N . GLN A 1 89 ? 43.389 -4.889 -14.766 1.00 45.41 89 GLN A N 1
ATO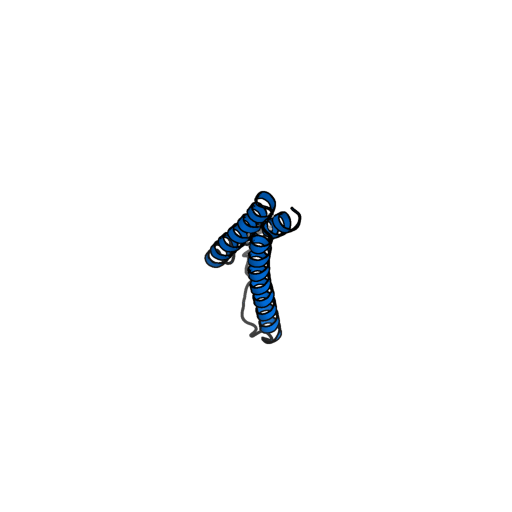M 705 C CA . GLN A 1 89 ? 44.672 -5.354 -14.257 1.00 45.41 89 GLN A CA 1
ATOM 706 C C . GLN A 1 89 ? 45.705 -4.312 -14.683 1.00 45.41 89 GLN A C 1
ATOM 708 O O . GLN A 1 89 ? 46.133 -4.272 -15.836 1.00 45.41 89 GLN A O 1
ATOM 713 N N . THR A 1 90 ? 46.040 -3.412 -13.764 1.00 49.31 90 THR A N 1
ATOM 714 C CA . THR A 1 90 ? 47.121 -2.453 -13.950 1.00 49.31 90 THR A CA 1
ATOM 715 C C . THR A 1 90 ? 48.418 -3.226 -14.148 1.00 49.31 90 THR A C 1
ATOM 717 O O . THR A 1 90 ? 48.836 -4.016 -13.302 1.00 49.31 90 THR A O 1
ATOM 720 N N . ALA A 1 91 ? 49.020 -3.004 -15.311 1.00 50.09 91 ALA A N 1
ATOM 721 C CA . ALA A 1 91 ? 50.319 -3.501 -15.707 1.00 50.09 91 ALA A CA 1
ATOM 722 C C . ALA A 1 91 ? 51.379 -3.194 -14.638 1.00 50.09 91 ALA A C 1
ATOM 724 O O . ALA A 1 91 ? 51.691 -2.032 -14.389 1.00 50.09 91 ALA A O 1
ATOM 725 N N . ILE A 1 92 ? 51.960 -4.234 -14.034 1.00 49.22 92 ILE A N 1
ATOM 726 C CA . ILE A 1 92 ? 53.219 -4.101 -13.280 1.00 49.22 92 ILE A CA 1
ATOM 727 C C . ILE A 1 92 ? 54.205 -5.254 -13.527 1.00 49.22 92 ILE A C 1
ATOM 729 O O . ILE A 1 92 ? 55.213 -5.355 -12.837 1.00 49.22 92 ILE A O 1
ATOM 733 N N . SER A 1 93 ? 53.975 -6.115 -14.525 1.00 51.88 93 SER A N 1
ATOM 734 C CA . SER A 1 93 ? 54.810 -7.316 -14.725 1.00 51.88 93 SER A CA 1
ATOM 735 C C . SER A 1 93 ? 55.602 -7.360 -16.035 1.00 51.88 93 SER A C 1
ATOM 737 O O . SER A 1 93 ? 56.243 -8.367 -16.302 1.00 51.88 93 SER A O 1
ATOM 739 N N . SER A 1 94 ? 55.631 -6.291 -16.840 1.00 49.94 94 SER A N 1
ATOM 740 C CA . SER A 1 94 ? 56.349 -6.283 -18.130 1.00 49.94 94 SER A CA 1
ATOM 741 C C . SER A 1 94 ? 57.625 -5.429 -18.167 1.00 49.94 94 SER A C 1
ATOM 743 O O . SER A 1 94 ? 58.073 -5.074 -19.252 1.00 49.94 94 SER A O 1
ATOM 745 N N . LEU A 1 95 ? 58.241 -5.112 -17.019 1.00 52.19 95 LEU A N 1
ATOM 746 C CA . LEU A 1 95 ? 59.560 -4.450 -16.977 1.00 52.19 95 LEU A CA 1
ATOM 747 C C . LEU A 1 95 ? 60.642 -5.271 -16.257 1.00 52.19 95 LEU A C 1
ATOM 749 O O . LEU A 1 95 ? 61.529 -4.728 -15.607 1.00 52.19 95 LEU A O 1
ATOM 753 N N . SER A 1 96 ? 60.578 -6.597 -16.371 1.00 54.69 96 SER A N 1
ATOM 754 C CA . SER A 1 96 ? 61.688 -7.469 -15.984 1.00 54.69 96 SER A CA 1
ATOM 755 C C . SER A 1 96 ? 61.775 -8.645 -16.948 1.00 54.69 96 SER A C 1
ATOM 757 O O . SER A 1 96 ? 61.320 -9.737 -16.637 1.00 54.69 96 SER A O 1
ATOM 759 N N . GLN A 1 97 ? 62.263 -8.363 -18.160 1.00 49.16 97 GLN A N 1
ATOM 760 C CA . GLN A 1 97 ? 62.978 -9.279 -19.061 1.00 49.16 97 GLN A CA 1
ATOM 761 C C . GLN A 1 97 ? 63.163 -8.590 -20.421 1.00 49.16 97 GLN A C 1
ATOM 763 O O . GLN A 1 97 ? 62.335 -8.721 -21.315 1.00 49.16 97 GLN A O 1
ATOM 768 N N . ASN A 1 98 ? 64.231 -7.803 -20.552 1.00 40.72 98 ASN A N 1
ATOM 769 C CA . ASN A 1 98 ? 65.057 -7.759 -21.760 1.00 40.72 98 ASN A CA 1
ATOM 770 C C . ASN A 1 98 ? 66.308 -6.909 -21.494 1.00 40.72 98 ASN A C 1
ATOM 772 O O . ASN A 1 98 ? 66.175 -5.717 -21.245 1.00 40.72 98 ASN A O 1
ATOM 776 N N . ALA A 1 99 ? 67.454 -7.599 -21.562 1.00 42.25 99 ALA A N 1
ATOM 777 C CA . ALA A 1 99 ? 68.818 -7.154 -21.881 1.00 42.25 99 ALA A CA 1
ATOM 778 C C . ALA A 1 99 ? 69.378 -5.886 -21.211 1.00 42.25 99 ALA A C 1
ATOM 780 O O . ALA A 1 99 ? 68.977 -4.766 -21.588 1.00 42.25 99 ALA A O 1
#

Radius of gyration: 23.96 Å; Cα contacts (8 Å, |Δi|>4): 40; chains: 1; bounding box: 82×30×40 Å

Secondary structure (DSSP, 8-state):
-HHHHHHHHHHHT--TTT-HHHHHHHHHHHHHHHHHHHHHHHHT-HHHHHHHHHHHHHHHHHHHHHHHHHHHS---S---------------SSSS---

Mean predicted aligned error: 11.96 Å

Sequence (99 aa):
MRAQKIVLELSTSLKHEVAPDLCTKLTALYNYIYKQLVEATLQRDPNLVKEALTLLEYETQTWRMLMDKLTQEPGDGSTDHAQVTAPQQTAISSLSQNA

Solvent-accessible surface area (backbone atoms only — not comparable to full-atom values): 6116 Å² total; per-residue (Å²): 112,70,68,48,52,53,40,49,51,58,46,73,68,55,63,45,92,81,42,46,75,58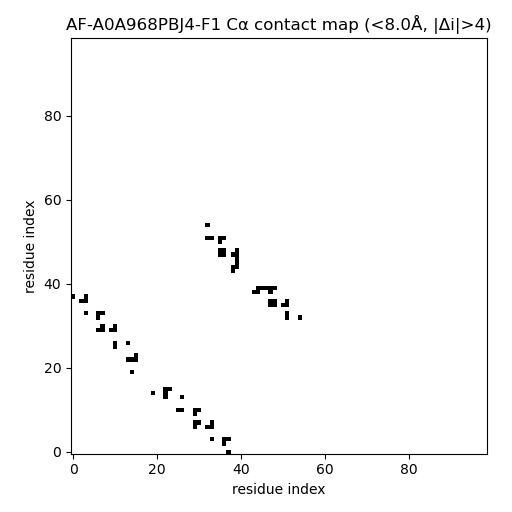,39,54,53,52,38,54,51,36,52,50,38,36,50,32,48,51,48,19,64,75,72,67,38,68,64,38,44,49,53,35,46,54,54,53,50,52,52,52,51,51,52,51,55,49,54,53,49,62,68,71,51,76,73,82,89,75,79,91,79,85,73,84,80,82,85,79,87,76,87,81,78,88,86,80,86,80,135